Protein AF-A0A4S8JR25-F1 (afdb_monomer)

Organism: Musa balbisiana (NCBI:txid52838)

Nearest PDB structures (foldseek):
  7qiz-assembly1_T  TM=6.844E-01  e=2.290E-10  Solanum lycopersicum
  7qiw-assembly1_T  TM=6.631E-01  e=8.229E-10  Solanum lycopersicum
  7oyd-assembly1_R  TM=6.810E-01  e=1.968E-09  Oryctolagus cuniculus
  5umd-assembly1_T  TM=6.510E-01  e=8.421E-09  Plasmodium falciparum 3D7
  1ffk-assembly1_M  TM=6.523E-01  e=1.139E-05  Haloarcula marismortui

Sequence (119 aa):
MVSLKLQKRLAASVLRCGRHKVWLDPHEIIMYRSIPVICGAGKRRGTMEARLPAKVLWTRRARVLRRLLRRYRESNKIDKYLYHHMYMKAKGNVFKNKRVLMESIHRMKDDKTKRREFA

Solvent-accessible surface area (backbone atoms only — not comparable to full-atom values): 7322 Å² total; per-residue (Å²): 137,85,86,59,68,65,58,36,51,48,54,13,65,74,70,72,47,56,54,89,75,52,85,75,67,81,89,50,53,72,61,71,68,66,67,74,75,82,76,44,75,94,68,62,75,80,54,68,56,78,76,57,40,64,68,58,54,52,51,52,47,52,52,52,51,52,53,49,54,50,51,34,43,76,68,66,75,43,54,74,68,59,48,52,58,51,51,53,42,50,73,67,60,72,50,87,46,69,64,60,46,52,54,52,51,52,53,54,49,52,54,55,49,52,57,60,74,79,101

InterPro domains:
  IPR000196 Large ribosomal subunit protein eL19 domain [SM01416] (3-109)
  IPR015972 Large ribosomal subunit protein eL19, domain 1 [G3DSA:1.10.1650.10] (1-32)
  IPR023638 Large ribosomal subunit protein eL19, conserved site [PS00526] (7-26)
  IPR035970 Large ribosomal subunit protein eL19 superfamily [SSF48140] (3-106)
  IPR039547 Large ribosomal subunit protein eL19 [PTHR10722] (39-117)
  IPR057259 Ribosomal protein L19e, N-terminal domain [PF01280] (4-29)
  IPR057260 Ribosom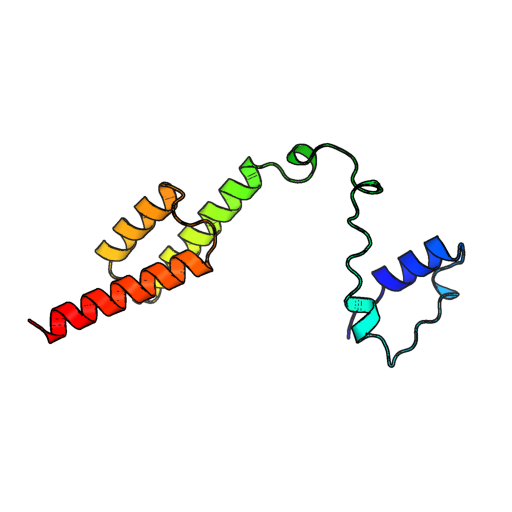al protein L19e, C-terminal domain [PF25476] (40-109)

Structure (mmCIF, N/CA/C/O backbone):
data_AF-A0A4S8JR25-F1
#
_entry.id   AF-A0A4S8JR25-F1
#
loop_
_atom_site.group_PDB
_atom_site.id
_atom_site.type_symbol
_atom_site.label_atom_id
_atom_site.label_alt_id
_atom_site.label_comp_id
_atom_site.label_asym_id
_atom_site.label_entity_id
_atom_site.label_seq_id
_atom_site.pdbx_PDB_ins_code
_atom_site.Cartn_x
_atom_site.Cartn_y
_atom_site.Cartn_z
_atom_site.occupancy
_atom_site.B_iso_or_equiv
_atom_site.auth_seq_id
_atom_site.auth_comp_id
_atom_site.auth_asym_id
_atom_site.auth_atom_id
_atom_site.pdbx_PDB_model_num
ATOM 1 N N . MET A 1 1 ? 8.339 -30.741 -5.878 1.00 50.53 1 MET A N 1
ATOM 2 C CA . MET A 1 1 ? 9.348 -30.981 -6.934 1.00 50.53 1 MET A CA 1
ATOM 3 C C . MET A 1 1 ? 9.841 -29.635 -7.466 1.00 50.53 1 MET A C 1
ATOM 5 O O . MET A 1 1 ? 9.033 -28.846 -7.943 1.00 50.53 1 MET A O 1
ATOM 9 N N . VAL A 1 2 ? 11.125 -29.311 -7.287 1.00 60.25 2 VAL A N 1
ATOM 10 C CA . VAL A 1 2 ? 11.706 -28.001 -7.650 1.00 60.25 2 VAL A CA 1
ATOM 11 C C . VAL A 1 2 ? 12.107 -28.001 -9.132 1.00 60.25 2 VAL A C 1
ATOM 13 O O . VAL A 1 2 ? 12.750 -28.934 -9.600 1.00 60.25 2 VAL A O 1
ATOM 16 N N . SER A 1 3 ? 11.728 -26.967 -9.891 1.00 67.44 3 SER A N 1
ATOM 17 C CA . SER A 1 3 ? 12.028 -26.863 -11.330 1.00 67.44 3 SER A CA 1
ATOM 18 C C . SER A 1 3 ? 13.407 -26.234 -11.581 1.00 67.44 3 SER A C 1
ATOM 20 O O . SER A 1 3 ? 13.585 -25.040 -11.353 1.00 67.44 3 SER A O 1
ATOM 22 N N . LEU A 1 4 ? 14.360 -27.019 -12.107 1.00 73.25 4 LEU A N 1
ATOM 23 C CA . LEU A 1 4 ? 15.723 -26.588 -12.490 1.00 73.25 4 LEU A CA 1
ATOM 24 C C . LEU A 1 4 ? 15.874 -26.258 -13.989 1.00 73.25 4 LEU A C 1
ATOM 26 O O . LEU A 1 4 ? 16.974 -26.232 -14.549 1.00 73.25 4 LEU A O 1
ATOM 30 N N . LYS A 1 5 ? 14.750 -26.023 -14.680 1.00 75.19 5 LYS A N 1
ATOM 31 C CA . LYS A 1 5 ? 14.713 -25.799 -16.138 1.00 75.19 5 LYS A CA 1
ATOM 32 C C . LYS A 1 5 ? 15.527 -24.571 -16.565 1.00 75.19 5 LYS A C 1
ATOM 34 O O . LYS A 1 5 ? 16.102 -24.564 -17.653 1.00 75.19 5 LYS A O 1
ATOM 39 N N . LEU A 1 6 ? 15.575 -23.538 -15.719 1.00 72.62 6 LEU A N 1
ATOM 40 C CA . LEU A 1 6 ? 16.309 -22.304 -15.992 1.00 72.62 6 LEU A CA 1
ATOM 41 C C . LEU A 1 6 ? 17.823 -22.530 -15.886 1.00 72.62 6 LEU A C 1
ATOM 43 O O . LEU A 1 6 ? 18.547 -22.175 -16.811 1.00 72.62 6 LEU A O 1
ATOM 47 N N . GLN A 1 7 ? 18.278 -23.187 -14.819 1.00 77.88 7 GLN A N 1
ATOM 48 C CA . GLN A 1 7 ? 19.684 -23.496 -14.560 1.00 77.88 7 GLN A CA 1
ATOM 49 C C . GLN A 1 7 ? 20.271 -24.385 -15.661 1.00 77.88 7 GLN A C 1
ATOM 51 O O . GLN A 1 7 ? 21.283 -24.022 -16.258 1.00 77.88 7 GLN A O 1
ATOM 56 N N . LYS A 1 8 ? 19.577 -25.476 -16.029 1.00 78.69 8 LYS A N 1
ATOM 57 C CA . LYS A 1 8 ? 20.012 -26.366 -17.124 1.00 78.69 8 LYS A CA 1
ATOM 58 C C . LYS A 1 8 ? 20.123 -25.647 -18.467 1.00 78.69 8 LYS A C 1
ATOM 60 O O . LYS A 1 8 ? 21.057 -25.891 -19.223 1.00 78.69 8 LYS A O 1
ATOM 65 N N . ARG A 1 9 ? 19.193 -24.735 -18.777 1.00 80.69 9 ARG A N 1
ATOM 66 C CA . ARG A 1 9 ? 19.242 -23.939 -20.015 1.00 80.69 9 ARG A CA 1
ATOM 67 C C . ARG A 1 9 ? 20.440 -22.986 -20.046 1.00 80.69 9 ARG A C 1
ATOM 69 O O . ARG A 1 9 ? 20.997 -22.758 -21.114 1.00 80.69 9 ARG A O 1
ATOM 76 N N . LEU A 1 10 ? 20.799 -22.400 -18.909 1.00 73.88 10 LEU A N 1
ATOM 77 C CA . LEU A 1 10 ? 21.876 -21.414 -18.820 1.00 73.88 10 LEU A CA 1
ATOM 78 C C . LEU A 1 10 ? 23.251 -22.070 -18.858 1.00 73.88 10 LEU A C 1
ATOM 80 O O . LEU A 1 10 ? 24.089 -21.637 -19.640 1.00 73.88 10 LEU A O 1
ATOM 84 N N . ALA A 1 11 ? 23.445 -23.145 -18.094 1.00 79.38 11 ALA A N 1
ATOM 85 C CA . ALA A 1 11 ? 24.667 -23.941 -18.141 1.00 79.38 11 ALA A CA 1
ATOM 86 C C . ALA A 1 11 ? 24.930 -24.473 -19.562 1.00 79.38 11 ALA A C 1
ATOM 88 O O . ALA A 1 11 ? 26.041 -24.348 -20.063 1.00 79.38 11 ALA A O 1
ATOM 89 N N . ALA A 1 12 ? 23.883 -24.921 -20.264 1.00 84.38 12 ALA A N 1
ATOM 90 C CA . ALA A 1 12 ? 23.962 -25.329 -21.669 1.00 84.38 12 ALA A CA 1
ATOM 91 C C . ALA A 1 12 ? 24.441 -24.197 -22.601 1.00 84.38 12 ALA A C 1
ATOM 93 O O . ALA A 1 12 ? 25.252 -24.422 -23.495 1.00 84.38 12 ALA A O 1
ATOM 94 N N . SER A 1 13 ? 23.974 -22.962 -22.377 1.00 80.38 13 SER A N 1
ATOM 95 C CA . SER A 1 13 ? 24.385 -21.796 -23.171 1.00 80.38 13 SER A CA 1
ATOM 96 C C . SER A 1 13 ? 25.824 -21.352 -22.895 1.00 80.38 13 SER A C 1
ATOM 98 O O . SER A 1 13 ? 26.460 -20.833 -23.808 1.00 80.38 13 SER A O 1
ATOM 100 N N . VAL A 1 14 ? 26.319 -21.508 -21.663 1.00 81.44 14 VAL A N 1
ATOM 101 C CA . VAL A 1 14 ? 27.701 -21.162 -21.281 1.00 81.44 14 VAL A CA 1
ATOM 102 C C . VAL A 1 14 ? 28.679 -22.212 -21.804 1.00 81.44 14 VAL A C 1
ATOM 104 O O . VAL A 1 14 ? 29.674 -21.864 -22.427 1.00 81.44 14 VAL A O 1
ATOM 107 N N . LEU A 1 15 ? 28.350 -23.493 -21.627 1.00 80.88 15 LEU A N 1
ATOM 108 C CA . LEU A 1 15 ? 29.168 -24.634 -22.050 1.00 80.88 15 L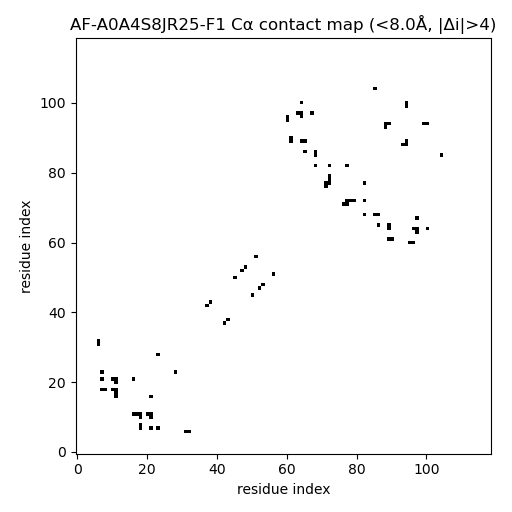EU A CA 1
ATOM 109 C C . LEU A 1 15 ? 29.018 -24.975 -23.544 1.00 80.88 15 LEU A C 1
ATOM 111 O O . LEU A 1 15 ? 29.625 -25.932 -24.014 1.00 80.88 15 LEU A O 1
ATOM 115 N N . ARG A 1 16 ? 28.192 -24.219 -24.287 1.00 79.50 16 ARG A N 1
ATOM 116 C CA . ARG A 1 16 ? 27.857 -24.447 -25.708 1.00 79.50 16 ARG A CA 1
ATOM 117 C C . ARG A 1 16 ? 27.451 -25.900 -26.009 1.00 79.50 16 ARG A C 1
ATOM 119 O O . ARG A 1 16 ? 27.808 -26.455 -27.043 1.00 79.50 16 ARG A O 1
ATOM 126 N N . CYS A 1 17 ? 26.682 -26.518 -25.116 1.00 86.88 17 CYS A N 1
ATOM 127 C CA . CYS A 1 17 ? 26.225 -27.901 -25.244 1.00 86.88 17 CYS A CA 1
ATOM 128 C C . CYS A 1 17 ? 24.691 -28.003 -25.178 1.00 86.88 17 CYS A C 1
ATOM 130 O O . CYS A 1 17 ? 23.990 -27.059 -24.815 1.00 86.88 17 CYS A O 1
ATOM 132 N N . GLY A 1 18 ? 24.134 -29.155 -25.559 1.00 82.88 18 GLY A N 1
ATOM 133 C CA . GLY A 1 18 ? 22.692 -29.402 -25.454 1.00 82.88 18 GLY A CA 1
ATOM 134 C C . GLY A 1 18 ? 22.234 -29.536 -23.996 1.00 82.88 18 GLY A C 1
ATOM 135 O O . GLY A 1 18 ? 22.961 -30.068 -23.163 1.00 82.88 18 GLY A O 1
ATOM 136 N N . ARG A 1 19 ? 20.995 -29.131 -23.672 1.00 79.69 19 ARG A N 1
ATOM 137 C CA . ARG A 1 19 ? 20.451 -29.182 -22.290 1.00 79.69 19 ARG A CA 1
ATOM 138 C C . ARG A 1 19 ? 20.465 -30.581 -21.661 1.00 79.69 19 ARG A C 1
ATOM 140 O O . ARG A 1 19 ? 20.521 -30.687 -20.441 1.00 79.69 19 ARG A O 1
ATOM 147 N N . HIS A 1 20 ? 20.408 -31.627 -22.485 1.00 82.62 20 HIS A N 1
ATOM 148 C CA . HIS A 1 20 ? 20.477 -33.026 -22.052 1.00 82.62 20 HIS A CA 1
ATOM 149 C C . HIS A 1 20 ? 21.897 -33.485 -21.690 1.00 82.62 20 HIS A C 1
ATOM 151 O O . HIS A 1 20 ? 22.043 -34.512 -21.043 1.00 82.62 20 HIS A O 1
ATOM 157 N N . LY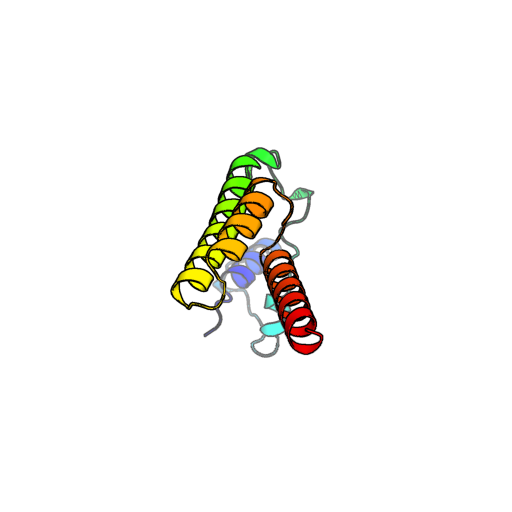S A 1 21 ? 22.930 -32.716 -22.059 1.00 80.06 21 LYS A N 1
ATOM 158 C CA . LYS A 1 21 ? 24.338 -32.987 -21.728 1.00 80.06 21 LYS A CA 1
ATOM 159 C C . LYS A 1 21 ? 24.798 -32.289 -20.441 1.00 80.06 21 LYS A C 1
ATOM 161 O O . LYS A 1 21 ? 25.930 -32.473 -20.019 1.00 80.06 21 LYS A O 1
ATOM 166 N N . VAL A 1 22 ? 23.936 -31.474 -19.828 1.00 78.88 22 VAL A N 1
ATOM 167 C CA . VAL A 1 22 ? 24.243 -30.746 -18.591 1.00 78.88 22 VAL A CA 1
ATOM 168 C C . VAL A 1 22 ? 23.803 -31.575 -17.387 1.00 78.88 22 VAL A C 1
ATOM 170 O O . VAL A 1 22 ? 22.603 -31.689 -17.102 1.00 78.88 22 VAL A O 1
ATOM 173 N N . TRP A 1 23 ? 24.784 -32.114 -16.667 1.00 81.06 23 TRP A N 1
ATOM 174 C CA . TRP A 1 23 ? 24.593 -32.741 -15.363 1.00 81.06 23 TRP A CA 1
ATOM 175 C C . TRP A 1 23 ? 24.677 -31.679 -14.252 1.00 81.06 23 TRP A C 1
ATOM 177 O O . TRP A 1 23 ? 25.492 -30.764 -14.327 1.00 81.06 23 TRP A O 1
ATOM 187 N N . LEU A 1 24 ? 23.780 -31.754 -13.269 1.00 76.50 24 LEU A N 1
ATOM 188 C CA . LEU A 1 24 ? 23.739 -30.880 -12.090 1.00 76.50 24 LEU A CA 1
ATOM 189 C C . LEU A 1 24 ? 23.603 -31.792 -10.877 1.00 76.50 24 LEU A C 1
ATOM 191 O O . LEU A 1 24 ? 22.681 -32.613 -10.865 1.00 76.50 24 LEU A O 1
ATOM 195 N N . ASP A 1 25 ? 24.480 -31.624 -9.892 1.00 78.50 25 ASP A N 1
ATOM 196 C CA . ASP A 1 25 ? 24.473 -32.429 -8.674 1.00 78.50 25 ASP A CA 1
ATOM 197 C C . ASP A 1 25 ? 23.159 -32.222 -7.884 1.00 78.50 25 ASP A C 1
ATOM 199 O O . ASP A 1 25 ? 22.804 -31.079 -7.556 1.00 78.50 25 ASP A O 1
ATOM 203 N N . PRO A 1 26 ? 22.407 -33.299 -7.577 1.00 72.31 26 PRO A N 1
ATOM 204 C CA . PRO A 1 26 ? 21.211 -33.238 -6.744 1.00 72.31 26 PRO A CA 1
ATOM 205 C C . PRO A 1 26 ? 21.428 -32.730 -5.305 1.00 72.31 26 PRO A C 1
ATOM 207 O O . PRO A 1 26 ? 20.475 -32.222 -4.708 1.00 72.31 26 PRO A O 1
ATOM 210 N N . HIS A 1 27 ? 22.637 -32.819 -4.743 1.00 76.56 27 HIS A N 1
ATOM 211 C CA . HIS A 1 27 ? 22.930 -32.362 -3.377 1.00 76.56 27 HIS A CA 1
ATOM 212 C C . HIS A 1 27 ? 23.112 -30.837 -3.269 1.00 76.56 27 HIS A C 1
ATOM 214 O O . HIS A 1 27 ? 22.861 -30.255 -2.214 1.00 76.56 27 HIS A O 1
ATOM 220 N N . GLU A 1 28 ? 23.431 -30.153 -4.371 1.00 64.12 28 GLU A N 1
ATOM 221 C CA . GLU A 1 28 ? 23.701 -28.705 -4.406 1.00 64.12 28 GLU A CA 1
ATOM 222 C C . GLU A 1 28 ? 22.538 -27.860 -4.974 1.00 64.12 28 GLU A C 1
ATOM 224 O O . GLU A 1 28 ? 22.664 -26.657 -5.228 1.00 64.12 28 GLU A O 1
ATOM 229 N N . ILE A 1 29 ? 21.351 -28.455 -5.147 1.00 61.34 29 ILE A N 1
ATOM 230 C CA . ILE A 1 29 ? 20.157 -27.821 -5.750 1.00 61.34 29 ILE A CA 1
ATOM 231 C C . ILE A 1 29 ? 19.799 -26.468 -5.104 1.00 61.34 29 ILE A C 1
ATOM 233 O O . ILE A 1 29 ? 19.332 -25.548 -5.786 1.00 61.34 29 ILE A O 1
ATOM 237 N N . ILE A 1 30 ? 20.012 -26.330 -3.793 1.00 59.12 30 ILE A N 1
ATOM 238 C CA . ILE A 1 30 ? 19.710 -25.111 -3.027 1.00 59.12 30 ILE A CA 1
ATOM 239 C C . ILE A 1 30 ? 20.672 -23.967 -3.397 1.00 59.12 30 ILE A C 1
ATOM 241 O O . ILE A 1 30 ? 20.241 -22.813 -3.465 1.00 59.12 30 ILE A O 1
ATOM 245 N N . MET A 1 31 ? 21.934 -24.267 -3.720 1.00 51.25 31 MET A N 1
ATOM 246 C CA . MET A 1 31 ? 22.944 -23.273 -4.098 1.00 51.25 31 MET A CA 1
ATOM 247 C C . MET A 1 31 ? 22.682 -22.714 -5.503 1.00 51.25 31 MET A C 1
ATOM 249 O O . MET A 1 31 ? 22.616 -21.497 -5.692 1.00 51.25 31 MET A O 1
ATOM 253 N N . TYR A 1 32 ? 22.403 -23.583 -6.482 1.00 54.97 32 TYR A N 1
ATOM 254 C CA . TYR A 1 32 ? 22.081 -23.181 -7.861 1.00 54.97 32 TYR A CA 1
ATOM 255 C C . TYR A 1 32 ? 20.788 -22.357 -7.982 1.00 54.97 32 TYR A C 1
ATOM 257 O O . TYR A 1 32 ? 20.563 -21.659 -8.976 1.00 54.97 32 TYR A O 1
ATOM 265 N N . ARG A 1 33 ? 19.901 -22.436 -6.985 1.00 54.53 33 ARG A N 1
ATOM 266 C CA . ARG A 1 33 ? 18.675 -21.632 -6.900 1.00 54.53 33 ARG A CA 1
ATOM 267 C C . ARG A 1 33 ? 18.949 -20.171 -6.532 1.00 54.53 33 ARG A C 1
ATOM 269 O O . ARG A 1 33 ? 18.155 -19.309 -6.902 1.00 54.53 33 ARG A O 1
ATOM 276 N N . SER A 1 34 ? 20.057 -19.900 -5.847 1.00 52.09 34 SER A N 1
ATOM 277 C CA . SER A 1 34 ? 20.382 -18.590 -5.276 1.00 52.09 34 SER A CA 1
ATOM 278 C C . SER A 1 34 ? 21.163 -17.671 -6.219 1.00 52.09 34 SER A C 1
ATOM 280 O O . SER A 1 34 ? 21.423 -16.534 -5.850 1.00 52.09 34 SER A O 1
ATOM 282 N N . ILE A 1 35 ? 21.511 -18.113 -7.436 1.00 49.12 35 ILE A N 1
ATOM 283 C CA . ILE A 1 35 ? 22.275 -17.320 -8.416 1.00 49.12 35 ILE A CA 1
ATOM 284 C C . ILE A 1 35 ? 21.398 -16.177 -8.986 1.00 49.12 35 ILE A C 1
ATOM 286 O O . ILE A 1 35 ? 20.526 -16.445 -9.817 1.00 49.12 35 ILE A O 1
ATOM 290 N N . PRO A 1 36 ? 21.637 -14.886 -8.657 1.00 49.25 36 PRO A N 1
ATOM 291 C CA . PRO A 1 36 ? 20.897 -13.745 -9.210 1.00 49.25 36 PRO A CA 1
ATOM 292 C C . PRO A 1 36 ? 21.598 -13.136 -10.445 1.00 49.25 36 PRO A C 1
ATOM 294 O O . PRO A 1 36 ? 21.290 -12.024 -10.873 1.00 49.25 36 PRO A O 1
ATOM 297 N N . VAL A 1 37 ? 22.568 -13.841 -11.033 1.00 49.72 37 VAL A N 1
ATOM 298 C CA . VAL A 1 37 ? 23.632 -13.254 -11.875 1.00 49.72 37 VAL A CA 1
ATOM 299 C C . VAL A 1 37 ? 23.179 -12.826 -13.286 1.00 49.72 37 VAL A C 1
ATOM 301 O O . VAL A 1 37 ? 23.894 -12.127 -13.996 1.00 49.72 37 VAL A O 1
ATOM 304 N N . ILE A 1 38 ? 21.956 -13.144 -13.714 1.00 54.09 38 ILE A N 1
ATOM 305 C CA . ILE A 1 38 ? 21.520 -12.909 -15.109 1.00 54.09 38 ILE A CA 1
ATOM 306 C C . ILE A 1 38 ? 20.937 -11.495 -15.325 1.00 54.09 38 ILE A C 1
ATOM 308 O O . ILE A 1 38 ? 20.681 -11.086 -16.455 1.00 54.09 38 ILE A O 1
ATOM 312 N N . CYS A 1 39 ? 20.756 -10.703 -14.263 1.00 57.44 39 CYS A N 1
ATOM 313 C CA . CYS A 1 39 ? 20.195 -9.346 -14.331 1.00 57.44 39 CYS A CA 1
ATOM 314 C C . CYS A 1 39 ? 21.246 -8.227 -14.171 1.00 57.44 39 CYS A C 1
ATOM 316 O O . CYS A 1 39 ? 20.912 -7.135 -13.695 1.00 57.44 39 CYS A O 1
ATOM 318 N N . GLY A 1 40 ? 22.496 -8.463 -14.581 1.00 69.81 40 GLY A N 1
ATOM 319 C CA . GLY A 1 40 ? 23.550 -7.438 -14.639 1.00 69.81 40 GLY A CA 1
ATOM 320 C C . GLY A 1 40 ? 23.298 -6.374 -15.717 1.00 69.81 40 GLY A C 1
ATOM 321 O O . GLY A 1 40 ? 22.581 -6.632 -16.685 1.00 69.81 40 GLY A O 1
ATOM 322 N N . ALA A 1 41 ? 23.871 -5.174 -15.560 1.00 74.88 41 ALA A N 1
ATOM 323 C CA . ALA A 1 41 ? 23.635 -4.026 -16.447 1.00 74.88 41 ALA A CA 1
ATOM 324 C C . ALA A 1 41 ? 23.859 -4.351 -17.937 1.00 74.88 41 ALA A C 1
ATOM 326 O O . ALA A 1 41 ? 22.992 -4.053 -18.752 1.00 74.88 41 ALA A O 1
ATOM 327 N N . GLY A 1 42 ? 24.928 -5.085 -18.272 1.00 79.75 42 GLY A N 1
ATOM 328 C CA . GLY A 1 42 ? 25.270 -5.454 -19.655 1.00 79.75 42 GLY A CA 1
ATOM 329 C C . GLY A 1 42 ? 24.302 -6.420 -20.358 1.00 79.75 42 GLY A C 1
ATOM 330 O O . GLY A 1 42 ? 24.416 -6.639 -21.560 1.00 79.75 42 GLY A O 1
ATOM 331 N N . LYS A 1 43 ? 23.333 -7.012 -19.644 1.00 75.75 43 LYS A N 1
ATOM 332 C CA . LYS A 1 43 ? 22.267 -7.847 -20.238 1.00 75.75 43 LYS A CA 1
ATOM 333 C C . LYS A 1 43 ? 20.924 -7.117 -20.328 1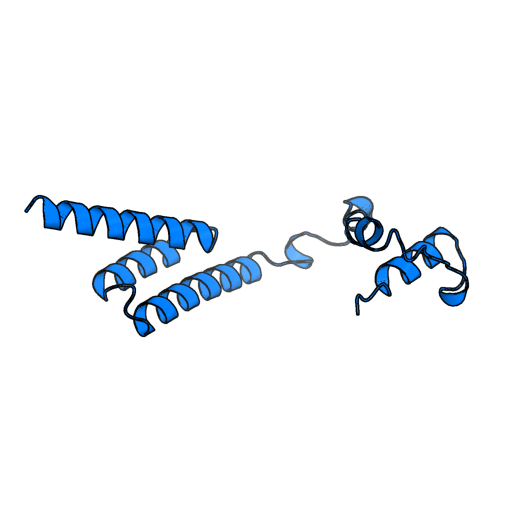.00 75.75 43 LYS A C 1
ATOM 335 O O . LYS A 1 43 ? 19.972 -7.647 -20.903 1.00 75.75 43 LYS A O 1
ATOM 340 N N . ARG A 1 44 ? 20.819 -5.912 -19.760 1.00 79.69 44 ARG A N 1
ATOM 341 C CA . ARG A 1 44 ? 19.603 -5.093 -19.788 1.00 79.69 44 ARG A CA 1
ATOM 342 C C . ARG A 1 44 ? 19.543 -4.370 -21.132 1.00 79.69 44 ARG A C 1
ATOM 344 O O . ARG A 1 44 ? 20.417 -3.572 -21.436 1.00 79.69 44 ARG A O 1
ATOM 351 N N . ARG A 1 45 ? 18.511 -4.652 -21.929 1.00 78.94 45 ARG A N 1
ATOM 352 C CA . ARG A 1 45 ? 18.208 -3.911 -23.162 1.00 78.94 45 ARG A CA 1
ATOM 353 C C . ARG A 1 45 ? 17.013 -2.990 -22.930 1.00 78.94 45 ARG A C 1
ATOM 355 O O . ARG A 1 45 ? 16.087 -3.373 -22.212 1.00 78.94 45 ARG A O 1
ATOM 362 N N . GLY A 1 46 ? 17.038 -1.813 -23.550 1.00 85.12 46 GLY A N 1
ATOM 363 C CA . GLY A 1 46 ? 16.001 -0.789 -23.403 1.00 85.12 46 GLY A CA 1
ATOM 364 C C . GLY A 1 46 ? 16.075 -0.012 -22.083 1.00 85.12 46 GLY A C 1
ATOM 365 O O . GLY A 1 46 ? 16.802 -0.374 -21.154 1.00 85.12 46 GLY A O 1
ATOM 366 N N . THR A 1 47 ? 15.308 1.075 -22.005 1.00 87.00 47 THR A N 1
ATOM 367 C CA . THR A 1 47 ? 15.256 1.955 -20.829 1.00 87.00 47 THR A CA 1
ATOM 368 C C . THR A 1 47 ? 14.507 1.302 -19.662 1.00 87.00 47 THR A C 1
ATOM 370 O O . THR A 1 47 ? 13.727 0.364 -19.839 1.00 87.00 47 THR A O 1
ATOM 373 N N . MET A 1 48 ? 14.722 1.799 -18.439 1.00 85.44 48 MET A N 1
ATOM 374 C CA . MET A 1 48 ? 13.979 1.335 -17.257 1.00 85.44 48 MET A CA 1
ATOM 375 C C . MET A 1 48 ? 12.462 1.474 -17.455 1.00 85.44 48 MET A C 1
ATOM 377 O O . MET A 1 48 ? 11.727 0.538 -17.145 1.00 85.44 48 MET A O 1
ATOM 381 N N . GLU A 1 49 ? 12.024 2.600 -18.023 1.00 87.38 49 GLU A N 1
ATOM 382 C CA . GLU A 1 49 ? 10.609 2.898 -18.266 1.00 87.38 49 GLU A CA 1
ATOM 383 C C . GLU A 1 49 ? 9.988 1.937 -19.288 1.00 87.38 49 GLU A C 1
ATOM 385 O O . GLU A 1 49 ? 8.871 1.474 -19.084 1.00 87.38 49 GLU A O 1
ATOM 390 N N . ALA A 1 50 ? 10.731 1.543 -20.329 1.00 85.44 50 ALA A N 1
ATOM 391 C CA . ALA A 1 50 ? 10.261 0.549 -21.296 1.00 85.44 50 ALA A CA 1
ATOM 392 C C . ALA A 1 50 ? 10.118 -0.853 -20.677 1.00 85.44 50 ALA A C 1
ATOM 394 O O . ALA A 1 50 ? 9.209 -1.606 -21.021 1.00 85.44 50 ALA A O 1
ATOM 395 N N . ARG A 1 51 ? 11.008 -1.221 -19.747 1.00 86.94 51 ARG A N 1
ATOM 396 C CA . ARG A 1 51 ? 10.991 -2.543 -19.098 1.00 86.94 51 ARG A CA 1
ATOM 397 C C . ARG A 1 51 ? 9.925 -2.641 -18.013 1.00 86.94 51 ARG A C 1
ATOM 399 O O . ARG A 1 51 ? 9.305 -3.692 -17.853 1.00 86.94 51 ARG A O 1
ATOM 406 N N . LEU A 1 52 ? 9.749 -1.578 -17.231 1.00 83.88 52 LEU A N 1
ATOM 407 C CA . LEU A 1 52 ? 8.773 -1.520 -16.152 1.00 83.88 52 LEU A CA 1
ATOM 408 C C . LEU A 1 52 ? 8.321 -0.069 -15.928 1.00 83.88 52 LEU A C 1
ATOM 410 O O . LEU A 1 52 ? 8.923 0.631 -15.111 1.00 83.88 52 LEU A O 1
ATOM 414 N N . PRO A 1 53 ? 7.239 0.364 -16.599 1.00 93.06 53 PRO A N 1
ATOM 415 C CA . PRO A 1 53 ? 6.798 1.749 -16.534 1.00 93.06 53 PRO A CA 1
ATOM 416 C C . PRO A 1 53 ? 6.476 2.190 -15.104 1.00 93.06 53 PRO A C 1
ATOM 418 O O . PRO A 1 53 ? 5.757 1.493 -14.366 1.00 93.06 53 PRO A O 1
ATOM 421 N N . ALA A 1 54 ? 6.933 3.380 -14.718 1.00 91.31 54 ALA A N 1
ATOM 422 C CA . ALA A 1 54 ? 6.712 3.943 -13.388 1.00 91.31 54 ALA A CA 1
ATOM 423 C C . ALA A 1 54 ? 5.213 4.052 -13.054 1.00 91.31 54 ALA A C 1
ATOM 425 O O . ALA A 1 54 ? 4.790 3.768 -11.926 1.00 91.31 54 ALA A O 1
ATOM 426 N N . LYS A 1 55 ? 4.375 4.355 -14.056 1.00 93.06 55 LYS A N 1
ATOM 427 C CA . LYS A 1 55 ? 2.907 4.411 -13.927 1.00 93.06 55 LYS A CA 1
ATOM 428 C C . LYS A 1 55 ? 2.299 3.072 -13.500 1.00 93.06 55 LYS A C 1
ATOM 430 O O . LYS A 1 55 ? 1.385 3.030 -12.667 1.00 93.06 55 LYS A O 1
ATOM 435 N N . VAL A 1 56 ? 2.815 1.961 -14.029 1.00 92.56 56 VAL A N 1
ATOM 436 C CA . VAL A 1 56 ? 2.349 0.610 -13.682 1.00 92.56 56 VAL A CA 1
ATOM 437 C C . VAL A 1 56 ? 2.740 0.274 -12.245 1.00 92.56 56 VAL A C 1
ATOM 439 O O . VAL A 1 56 ? 1.906 -0.224 -11.485 1.00 92.56 56 VAL A O 1
ATOM 442 N N . LEU A 1 57 ? 3.971 0.595 -11.838 1.00 89.88 57 LEU A N 1
ATOM 443 C CA . LEU A 1 57 ? 4.430 0.427 -10.456 1.00 89.88 57 LEU A CA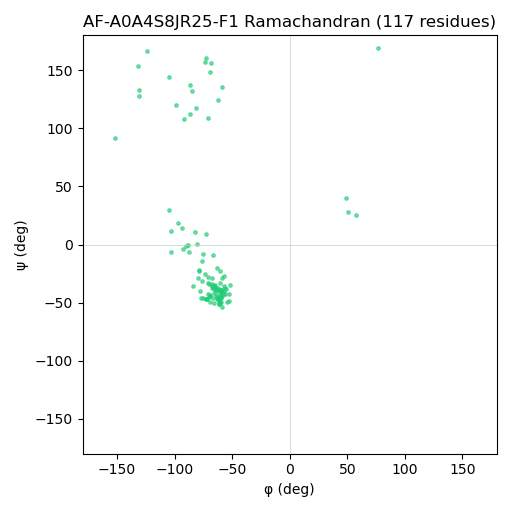 1
ATOM 444 C C . LEU A 1 57 ? 3.582 1.229 -9.465 1.00 89.88 57 LEU A C 1
ATOM 446 O O . LEU A 1 57 ? 3.141 0.685 -8.450 1.00 89.88 57 LEU A O 1
ATOM 450 N N . TRP A 1 58 ? 3.302 2.492 -9.779 1.00 90.44 58 TRP A N 1
ATOM 451 C CA . TRP A 1 58 ? 2.465 3.363 -8.957 1.00 90.44 58 TRP A CA 1
ATOM 452 C C . TRP A 1 58 ? 1.038 2.817 -8.816 1.00 90.44 58 TRP A C 1
ATOM 454 O O . TRP A 1 58 ? 0.525 2.679 -7.702 1.00 90.44 58 TRP A O 1
ATOM 464 N N . THR A 1 59 ? 0.436 2.378 -9.925 1.00 93.19 59 THR A N 1
ATOM 465 C CA . THR A 1 59 ? -0.902 1.767 -9.935 1.00 93.19 59 THR A CA 1
ATOM 466 C C . THR A 1 59 ? -0.941 0.486 -9.101 1.00 93.19 59 THR A C 1
ATOM 468 O O . THR A 1 59 ? -1.839 0.295 -8.275 1.00 93.19 59 THR A O 1
ATOM 471 N N . ARG A 1 60 ? 0.048 -0.401 -9.275 1.00 93.81 60 ARG A N 1
ATOM 472 C CA . ARG A 1 60 ? 0.167 -1.646 -8.502 1.00 93.81 60 ARG A CA 1
ATOM 473 C C . ARG A 1 60 ? 0.293 -1.349 -7.008 1.00 93.81 60 ARG A C 1
ATOM 475 O O . ARG A 1 60 ? -0.432 -1.957 -6.219 1.00 93.81 60 ARG A O 1
ATOM 482 N N . ARG A 1 61 ? 1.138 -0.384 -6.626 1.00 92.62 61 ARG A N 1
ATOM 483 C CA . ARG A 1 61 ? 1.332 0.043 -5.231 1.00 92.62 61 ARG A CA 1
ATOM 484 C C . ARG A 1 61 ? 0.023 0.530 -4.613 1.00 92.62 61 ARG A C 1
ATOM 486 O O . ARG A 1 61 ? -0.411 -0.026 -3.605 1.00 92.62 61 ARG A O 1
ATOM 493 N N . ALA A 1 62 ? -0.654 1.484 -5.253 1.00 93.19 62 ALA A N 1
ATOM 494 C CA . ALA A 1 62 ? -1.923 2.021 -4.764 1.00 93.19 62 ALA A CA 1
ATOM 495 C C . ALA A 1 62 ? -2.989 0.921 -4.601 1.00 93.19 62 ALA A C 1
ATOM 497 O O . ALA A 1 62 ? -3.658 0.843 -3.568 1.00 93.19 62 ALA A O 1
ATOM 498 N N . ARG A 1 63 ? -3.105 0.007 -5.576 1.00 94.88 63 ARG A N 1
ATOM 499 C CA . ARG A 1 63 ? -4.046 -1.125 -5.517 1.00 94.88 63 ARG A CA 1
ATOM 500 C C . ARG A 1 63 ? -3.736 -2.094 -4.378 1.00 94.88 63 ARG A C 1
ATOM 502 O O . ARG A 1 63 ? -4.664 -2.646 -3.794 1.00 94.88 63 ARG A O 1
ATOM 509 N N . VAL A 1 64 ? -2.466 -2.363 -4.078 1.00 95.62 64 VAL A N 1
ATOM 510 C CA . VAL A 1 64 ? -2.083 -3.252 -2.965 1.00 95.62 64 VAL A CA 1
ATOM 511 C C . VAL A 1 64 ? -2.460 -2.632 -1.620 1.00 95.62 64 VAL A C 1
ATOM 513 O O . VAL A 1 64 ? -3.075 -3.312 -0.800 1.00 95.62 64 VAL A O 1
ATOM 516 N N . LEU A 1 65 ? -2.156 -1.347 -1.415 1.00 96.31 65 LEU A N 1
ATOM 517 C CA . LEU A 1 65 ? -2.478 -0.643 -0.170 1.00 96.31 65 LEU A CA 1
ATOM 518 C C . LEU A 1 65 ? -3.995 -0.558 0.051 1.00 96.31 65 LEU A C 1
ATOM 520 O O . LEU A 1 65 ? -4.486 -0.927 1.116 1.00 96.31 65 LEU A O 1
ATOM 524 N N . ARG A 1 66 ? -4.762 -0.177 -0.979 1.00 95.44 66 ARG A N 1
ATOM 525 C CA . ARG A 1 66 ? -6.230 -0.077 -0.883 1.00 95.44 66 ARG A CA 1
ATOM 526 C C . ARG A 1 66 ? -6.902 -1.430 -0.643 1.00 95.44 66 ARG A C 1
ATOM 528 O O . ARG A 1 66 ? -7.820 -1.511 0.167 1.00 95.44 66 ARG A O 1
ATOM 535 N N . ARG A 1 67 ? -6.422 -2.507 -1.280 1.00 96.75 67 ARG A N 1
ATOM 536 C CA . ARG A 1 67 ? -6.919 -3.874 -1.025 1.00 96.75 67 ARG A CA 1
ATOM 537 C C . ARG A 1 67 ? -6.628 -4.347 0.397 1.00 96.75 67 ARG A C 1
ATOM 539 O O . ARG A 1 67 ? -7.426 -5.092 0.955 1.00 96.75 67 ARG A O 1
ATOM 546 N N . LEU A 1 68 ? -5.494 -3.954 0.981 1.00 95.81 68 LEU A N 1
ATOM 547 C CA . LEU A 1 68 ? -5.201 -4.262 2.382 1.00 95.81 68 LEU A CA 1
ATOM 548 C C . LEU A 1 68 ? -6.179 -3.542 3.316 1.00 95.81 68 LEU A C 1
ATOM 550 O O . LEU A 1 68 ? -6.792 -4.193 4.155 1.00 95.81 68 LEU A O 1
ATOM 554 N N . LEU A 1 69 ? -6.350 -2.231 3.130 1.00 95.88 69 LEU A N 1
ATOM 555 C CA . LEU A 1 69 ? -7.264 -1.427 3.944 1.00 95.88 69 LEU A CA 1
ATOM 556 C C . LEU A 1 69 ? -8.705 -1.942 3.855 1.00 95.88 69 LEU A C 1
ATOM 558 O O . LEU A 1 69 ? -9.380 -2.024 4.875 1.00 95.88 69 LEU A O 1
ATOM 562 N N . ARG A 1 70 ? -9.162 -2.336 2.656 1.00 96.19 70 ARG A N 1
ATOM 563 C CA . ARG A 1 70 ? -10.494 -2.929 2.462 1.00 96.19 70 ARG A CA 1
ATOM 564 C C . ARG A 1 70 ? -10.660 -4.218 3.268 1.00 96.19 70 ARG A C 1
ATOM 566 O O . ARG A 1 70 ? -11.597 -4.308 4.049 1.00 96.19 70 ARG A O 1
ATOM 573 N N . ARG A 1 71 ? -9.707 -5.151 3.153 1.00 96.81 71 ARG A N 1
ATOM 574 C CA . ARG A 1 71 ? -9.735 -6.413 3.911 1.00 96.81 71 ARG A CA 1
ATOM 575 C C . ARG A 1 71 ? -9.730 -6.196 5.421 1.00 96.81 71 ARG A C 1
ATOM 577 O O . ARG A 1 71 ? -10.427 -6.899 6.133 1.00 96.81 71 ARG A O 1
ATOM 584 N N . TYR A 1 72 ? -8.961 -5.226 5.915 1.00 95.94 72 TYR A N 1
ATOM 585 C CA . TYR A 1 72 ? -8.907 -4.933 7.351 1.00 95.94 72 TYR A CA 1
ATOM 586 C C . TYR A 1 72 ? -10.193 -4.275 7.868 1.00 95.94 72 TYR A C 1
ATOM 588 O O . TYR A 1 72 ? -10.516 -4.438 9.042 1.00 95.94 72 TYR A O 1
ATOM 596 N N . ARG A 1 73 ? -10.917 -3.548 7.007 1.00 95.00 73 ARG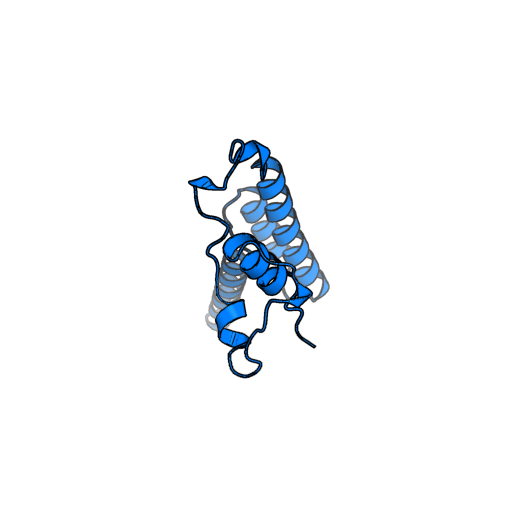 A N 1
ATOM 597 C CA . ARG A 1 73 ? -12.249 -3.016 7.313 1.00 95.00 73 ARG A CA 1
ATOM 598 C C . ARG A 1 73 ? -13.291 -4.134 7.354 1.00 95.00 73 ARG A C 1
ATOM 600 O O . ARG A 1 73 ? -14.050 -4.197 8.303 1.00 95.00 73 ARG A O 1
ATOM 607 N N . GLU A 1 74 ? -13.293 -5.022 6.360 1.00 95.12 74 GLU A N 1
ATOM 608 C CA . GLU A 1 74 ? -14.203 -6.181 6.298 1.00 95.12 74 GLU A CA 1
ATOM 609 C C . GLU A 1 74 ? -13.983 -7.145 7.471 1.00 95.12 74 GLU A C 1
ATOM 611 O O . GLU A 1 74 ? -14.939 -7.653 8.038 1.00 95.12 74 GLU A O 1
ATOM 616 N N . SER A 1 75 ? -12.731 -7.341 7.898 1.00 94.94 75 SER A N 1
ATOM 617 C CA . SER A 1 75 ? -12.405 -8.142 9.081 1.00 94.94 75 SER A CA 1
ATOM 618 C C . SER A 1 75 ? -12.543 -7.379 10.408 1.00 94.94 75 SER A C 1
ATOM 620 O O . SER A 1 75 ? -11.988 -7.835 11.406 1.00 94.94 75 SER A O 1
ATOM 622 N N . ASN A 1 76 ? -13.133 -6.177 10.415 1.00 92.56 76 ASN A N 1
ATOM 623 C CA . ASN A 1 76 ? -13.309 -5.308 11.589 1.00 92.56 76 ASN A CA 1
ATOM 624 C C . ASN A 1 76 ? -12.031 -5.045 12.424 1.00 92.56 76 ASN A C 1
ATOM 626 O O . ASN A 1 76 ? -12.091 -4.763 13.617 1.00 92.56 76 ASN A O 1
ATOM 630 N N . LYS A 1 77 ? -10.839 -5.089 11.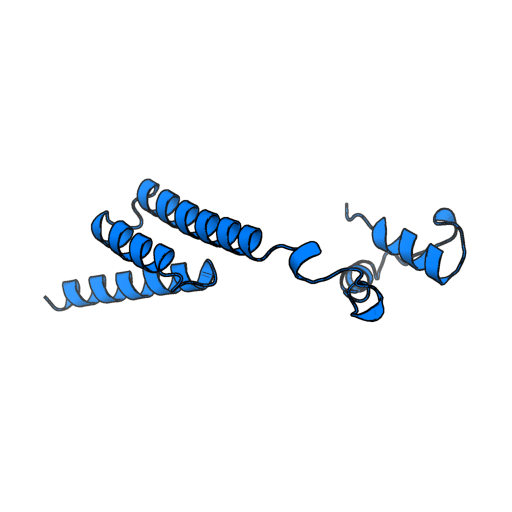808 1.00 92.06 77 LYS A N 1
ATOM 631 C CA . LYS A 1 77 ? -9.555 -4.786 12.482 1.00 92.06 77 LYS A CA 1
ATOM 632 C C . LYS A 1 77 ? -9.302 -3.286 12.630 1.00 92.06 77 LYS A C 1
ATOM 634 O O . LYS A 1 77 ? -8.467 -2.889 13.451 1.00 92.06 77 LYS A O 1
ATOM 639 N N . ILE A 1 78 ? -9.953 -2.492 11.778 1.00 93.31 78 ILE A N 1
ATOM 640 C CA . ILE A 1 78 ? -9.832 -1.040 11.651 1.00 93.31 78 ILE A CA 1
ATOM 641 C C . ILE A 1 78 ? -11.243 -0.442 11.647 1.00 93.31 78 ILE A C 1
ATOM 643 O O . ILE A 1 78 ? -12.104 -0.891 10.896 1.00 93.31 78 ILE A O 1
ATOM 647 N N . ASP A 1 79 ? -11.435 0.609 12.438 1.00 92.62 79 ASP A N 1
ATOM 648 C CA . ASP A 1 79 ? -12.661 1.408 12.495 1.00 92.62 79 ASP A CA 1
ATOM 649 C C . ASP A 1 79 ? -12.827 2.329 11.261 1.00 92.62 79 ASP A C 1
ATOM 651 O O . ASP A 1 79 ? -11.847 2.701 10.608 1.00 92.62 79 ASP A O 1
ATOM 655 N N . LYS A 1 80 ? -14.057 2.747 10.937 1.00 93.56 80 LYS A N 1
ATOM 656 C CA . LYS A 1 80 ? -14.378 3.554 9.742 1.00 93.56 80 LYS A CA 1
ATOM 657 C C . LYS A 1 80 ? -13.563 4.852 9.664 1.00 93.56 80 LYS A C 1
ATO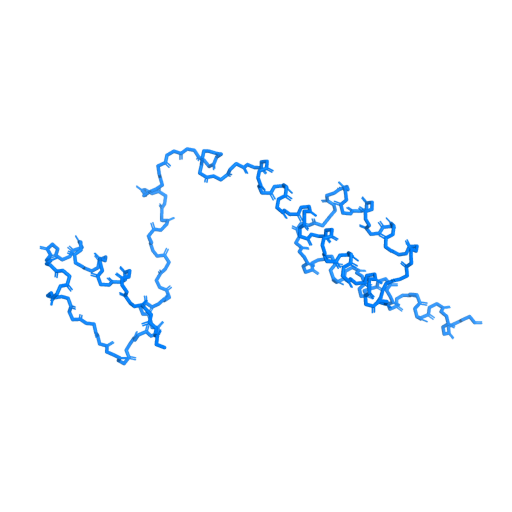M 659 O O . LYS A 1 80 ? -13.098 5.219 8.582 1.00 93.56 80 LYS A O 1
ATOM 664 N N . TYR A 1 81 ? -13.329 5.505 10.804 1.00 93.25 81 TYR A N 1
ATOM 665 C CA . TYR A 1 81 ? -12.561 6.750 10.885 1.00 93.25 81 TYR A CA 1
ATOM 666 C C . TYR A 1 81 ? -11.075 6.512 10.603 1.00 93.25 81 TYR A C 1
ATOM 668 O O . TYR A 1 81 ? -10.460 7.214 9.795 1.00 93.25 81 TYR A O 1
ATOM 676 N N . LEU A 1 82 ? -10.509 5.458 11.200 1.00 93.81 82 LEU A N 1
ATOM 677 C CA . LEU A 1 82 ? -9.116 5.079 10.976 1.00 93.81 82 LEU A CA 1
ATOM 678 C C . LEU A 1 82 ? -8.891 4.621 9.526 1.00 93.81 82 LEU A C 1
ATOM 680 O O . LEU A 1 82 ? -7.866 4.959 8.933 1.00 93.81 82 LEU A O 1
ATOM 684 N N . TYR A 1 83 ? -9.864 3.932 8.918 1.00 95.94 83 TYR A N 1
ATOM 685 C CA . TYR A 1 83 ? -9.834 3.575 7.498 1.00 95.94 83 TYR A CA 1
ATOM 686 C C . TYR A 1 83 ? -9.752 4.817 6.606 1.00 95.94 83 TYR A C 1
ATOM 688 O O . TYR A 1 83 ? -8.887 4.875 5.731 1.00 95.94 83 TYR A O 1
ATOM 696 N N . HIS A 1 84 ? -10.611 5.815 6.830 1.00 95.69 84 HIS A N 1
ATOM 697 C CA . HIS A 1 84 ? -10.636 7.027 6.010 1.00 95.69 84 HIS A CA 1
ATOM 698 C C . HIS A 1 84 ? -9.318 7.811 6.108 1.00 95.69 84 HIS A C 1
ATOM 700 O O . HIS A 1 84 ? -8.713 8.146 5.087 1.00 95.69 84 HIS A O 1
ATOM 706 N N . HIS A 1 85 ? -8.814 8.013 7.327 1.00 95.25 85 HIS A N 1
ATOM 707 C CA . HIS A 1 85 ? -7.537 8.685 7.561 1.00 95.25 85 HIS A CA 1
ATOM 708 C C . HIS A 1 85 ? -6.360 7.949 6.886 1.00 95.25 85 HIS A C 1
ATOM 710 O O . HIS A 1 85 ? -5.539 8.565 6.200 1.00 95.25 85 HIS A O 1
ATOM 716 N N . MET A 1 86 ? -6.311 6.617 6.992 1.00 95.12 86 MET A N 1
ATOM 717 C CA . MET A 1 86 ? -5.284 5.805 6.325 1.00 95.12 86 MET A CA 1
ATOM 718 C C . MET A 1 86 ? -5.420 5.803 4.803 1.00 95.12 86 MET A C 1
ATOM 720 O O . MET A 1 86 ? -4.414 5.780 4.090 1.00 95.12 86 MET A O 1
ATOM 724 N N . TYR A 1 87 ? -6.646 5.856 4.286 1.00 95.88 87 TYR A N 1
ATOM 725 C CA . TYR A 1 87 ? -6.906 5.937 2.855 1.00 95.88 87 TYR A CA 1
ATOM 726 C C . TYR A 1 87 ? -6.372 7.245 2.262 1.00 95.88 87 TYR A C 1
ATOM 728 O O . TYR A 1 87 ? -5.712 7.212 1.220 1.00 95.88 87 TYR A O 1
ATOM 736 N N . MET A 1 88 ? -6.585 8.378 2.940 1.00 95.75 88 MET A N 1
ATOM 737 C CA . MET A 1 88 ? -6.063 9.675 2.493 1.00 95.75 88 MET A CA 1
ATOM 738 C C . MET A 1 88 ? -4.537 9.723 2.532 1.00 95.75 88 MET A C 1
ATOM 740 O O . MET A 1 88 ? -3.915 10.121 1.547 1.00 95.75 88 MET A O 1
ATOM 744 N N . LYS A 1 89 ? -3.912 9.184 3.585 1.00 94.75 89 LYS A N 1
ATOM 745 C CA . LYS A 1 89 ? -2.447 9.045 3.656 1.00 94.75 89 LYS A CA 1
ATOM 746 C C . LYS A 1 89 ? -1.880 8.132 2.562 1.00 94.75 89 LYS A C 1
ATOM 748 O O . LYS A 1 89 ? -0.850 8.439 1.963 1.00 94.75 89 LYS A O 1
ATOM 753 N N . ALA A 1 90 ? -2.570 7.039 2.232 1.00 94.38 90 ALA A N 1
ATOM 754 C CA . ALA A 1 90 ? -2.182 6.170 1.122 1.00 94.38 90 ALA A CA 1
ATOM 755 C C . ALA A 1 90 ? -2.346 6.853 -0.249 1.00 94.38 90 ALA A C 1
ATOM 757 O O . ALA A 1 90 ? -1.503 6.657 -1.126 1.00 94.38 90 ALA A O 1
ATOM 758 N N . LYS A 1 91 ? -3.392 7.672 -0.440 1.00 93.62 91 LYS A N 1
ATOM 759 C CA . LYS A 1 91 ? -3.577 8.501 -1.646 1.00 93.62 91 LYS A CA 1
ATOM 760 C C . LYS A 1 91 ? -2.462 9.545 -1.775 1.00 93.62 91 LYS A C 1
ATOM 762 O O . LYS A 1 91 ? -1.953 9.726 -2.875 1.00 93.62 91 LYS A O 1
ATOM 767 N N . GLY A 1 92 ? -2.029 10.133 -0.660 1.00 94.50 92 GLY A N 1
ATOM 768 C CA . GLY A 1 92 ? -0.904 11.070 -0.575 1.00 94.50 92 GLY A CA 1
ATOM 769 C C . GLY A 1 92 ? 0.490 10.444 -0.722 1.00 94.50 92 GLY A C 1
ATOM 770 O O . GLY A 1 92 ? 1.481 11.123 -0.489 1.00 94.50 92 GLY A O 1
ATOM 771 N N . ASN A 1 93 ? 0.602 9.159 -1.089 1.00 93.00 93 ASN A N 1
ATOM 772 C CA . ASN A 1 93 ? 1.884 8.471 -1.321 1.00 93.00 93 ASN A CA 1
ATOM 773 C C . ASN A 1 93 ? 2.854 8.481 -0.114 1.00 93.00 93 ASN A C 1
ATOM 775 O O . ASN A 1 93 ? 4.071 8.331 -0.289 1.00 93.00 93 ASN A O 1
ATOM 779 N N . VAL A 1 94 ? 2.312 8.604 1.104 1.00 94.56 94 VAL A N 1
ATOM 780 C CA . VAL A 1 94 ? 3.069 8.531 2.367 1.00 94.56 94 VAL A CA 1
ATOM 781 C C . VAL A 1 94 ? 3.677 7.138 2.541 1.00 94.56 94 VAL A C 1
ATOM 783 O O . VAL A 1 94 ? 4.818 6.983 2.966 1.00 94.56 94 VAL A O 1
ATOM 786 N N . PHE A 1 95 ? 2.942 6.102 2.135 1.00 94.44 95 PHE A N 1
ATOM 787 C CA . PHE A 1 95 ? 3.373 4.714 2.268 1.00 94.44 95 PHE A CA 1
ATOM 788 C C . PHE A 1 95 ? 3.968 4.182 0.964 1.00 94.44 95 PHE A C 1
ATOM 790 O O . PHE A 1 95 ? 3.287 4.092 -0.059 1.00 94.44 95 PHE A O 1
ATOM 797 N N . LYS A 1 96 ? 5.235 3.755 1.006 1.00 89.56 96 LYS A N 1
ATOM 798 C CA . LYS A 1 96 ? 5.906 3.127 -0.146 1.00 89.56 96 LYS A CA 1
ATOM 799 C C . LYS A 1 96 ? 5.609 1.629 -0.250 1.00 89.56 96 LYS A C 1
ATOM 801 O O . LYS A 1 96 ? 5.430 1.109 -1.355 1.00 89.56 96 LYS A O 1
ATOM 806 N N . ASN A 1 97 ? 5.486 0.953 0.896 1.00 93.38 97 ASN A N 1
ATOM 807 C CA . ASN A 1 97 ? 5.367 -0.502 0.991 1.00 93.38 97 ASN A CA 1
ATOM 808 C C . ASN A 1 97 ? 4.200 -0.898 1.907 1.00 93.38 97 ASN A C 1
ATOM 810 O O . ASN A 1 97 ? 3.851 -0.187 2.848 1.00 93.38 97 ASN A O 1
ATOM 814 N N . LYS A 1 98 ? 3.638 -2.092 1.674 1.00 92.88 98 LYS A N 1
ATOM 815 C CA . LYS A 1 98 ? 2.564 -2.672 2.502 1.00 92.88 98 LYS A CA 1
ATOM 816 C C . LYS A 1 98 ? 2.958 -2.771 3.985 1.00 92.88 98 LYS A C 1
ATOM 818 O O . LYS A 1 98 ? 2.117 -2.556 4.849 1.00 92.88 98 LYS A O 1
ATOM 823 N N . ARG A 1 99 ? 4.223 -3.100 4.262 1.00 94.88 99 ARG A N 1
ATOM 824 C CA . ARG A 1 99 ? 4.766 -3.248 5.619 1.00 94.88 99 ARG A CA 1
ATOM 825 C C . ARG A 1 99 ? 4.681 -1.946 6.417 1.00 94.88 99 ARG A C 1
ATOM 827 O O . ARG A 1 99 ? 4.071 -1.946 7.475 1.00 94.88 99 ARG A O 1
ATOM 834 N N . VAL A 1 100 ? 5.166 -0.846 5.841 1.00 95.44 100 VAL A N 1
ATOM 835 C CA . VAL A 1 100 ? 5.137 0.488 6.470 1.00 95.44 100 VAL A CA 1
ATOM 836 C C . VAL A 1 100 ? 3.703 0.922 6.795 1.00 95.44 100 VAL A C 1
ATOM 838 O O . VAL A 1 100 ? 3.440 1.472 7.860 1.00 95.44 100 VAL A O 1
ATOM 841 N N . LEU A 1 101 ? 2.742 0.619 5.910 1.00 95.06 101 LEU A N 1
ATOM 842 C CA . LEU A 1 101 ? 1.326 0.857 6.199 1.00 95.06 101 LEU A CA 1
ATOM 843 C C . LEU A 1 101 ? 0.852 0.041 7.415 1.00 95.06 101 LEU A C 1
ATOM 845 O O . LEU A 1 101 ? 0.208 0.598 8.299 1.00 95.06 101 LEU A O 1
ATOM 849 N N . MET A 1 102 ? 1.171 -1.254 7.485 1.00 94.31 102 MET A N 1
ATOM 850 C CA . MET A 1 102 ? 0.784 -2.097 8.628 1.00 94.31 102 MET A CA 1
ATOM 851 C C . MET A 1 102 ? 1.399 -1.603 9.941 1.00 94.31 102 MET A C 1
ATOM 853 O O . MET A 1 102 ? 0.679 -1.475 10.925 1.00 94.31 102 MET A O 1
ATOM 857 N N . GLU A 1 103 ? 2.682 -1.249 9.938 1.00 96.00 103 GLU A N 1
ATOM 858 C CA . GLU A 1 103 ? 3.376 -0.692 11.107 1.00 96.00 103 GLU A CA 1
ATOM 859 C C . GLU A 1 103 ? 2.718 0.609 11.588 1.00 96.00 103 GLU A C 1
ATOM 861 O O . GLU A 1 103 ? 2.498 0.788 12.784 1.00 96.00 103 GLU A O 1
ATOM 866 N N . SER A 1 104 ? 2.321 1.492 10.663 1.00 94.75 104 SER A N 1
ATOM 867 C CA . SER A 1 104 ? 1.610 2.729 11.013 1.00 94.75 104 SER A CA 1
ATOM 868 C C . SER A 1 104 ? 0.225 2.478 11.619 1.00 94.75 104 SER A C 1
ATOM 870 O O . SER A 1 104 ? -0.192 3.199 12.523 1.00 94.75 104 SER A O 1
ATOM 872 N N . ILE A 1 105 ? -0.479 1.442 11.149 1.00 95.25 105 ILE A N 1
ATOM 873 C CA . ILE A 1 105 ? -1.791 1.058 11.677 1.00 95.25 105 ILE A CA 1
ATOM 874 C C . ILE A 1 105 ? -1.641 0.494 13.087 1.00 95.25 105 ILE A C 1
ATOM 876 O O . ILE A 1 105 ? -2.428 0.857 13.954 1.00 95.25 105 ILE A O 1
ATOM 880 N N . HIS A 1 106 ? -0.652 -0.373 13.317 1.00 95.06 106 HIS A N 1
ATOM 881 C CA . HIS A 1 106 ? -0.400 -0.940 14.642 1.00 95.06 106 HIS A CA 1
ATOM 882 C C . HIS A 1 106 ? -0.057 0.167 15.639 1.00 95.06 106 HIS A C 1
ATOM 884 O O . HIS A 1 106 ? -0.780 0.328 16.611 1.00 95.06 106 HIS A O 1
ATOM 890 N N . ARG A 1 107 ? 0.900 1.043 15.303 1.00 94.88 107 ARG A N 1
ATOM 891 C CA . ARG A 1 107 ? 1.267 2.192 16.145 1.00 94.88 107 ARG A CA 1
ATOM 892 C C . ARG A 1 107 ? 0.060 3.054 16.527 1.00 94.88 107 ARG A C 1
ATOM 894 O O . ARG A 1 107 ? -0.156 3.329 17.698 1.00 94.88 107 ARG A O 1
ATOM 901 N N . MET A 1 108 ? -0.776 3.427 15.553 1.00 92.25 108 MET A N 1
ATOM 902 C CA . MET A 1 108 ? -1.967 4.240 15.833 1.00 92.25 108 MET A CA 1
ATOM 903 C C . MET A 1 108 ? -3.032 3.509 16.660 1.00 92.25 108 MET A C 1
ATOM 905 O O . MET A 1 108 ? -3.795 4.158 17.375 1.00 92.25 108 MET A O 1
ATOM 909 N N . LYS A 1 109 ? -3.126 2.180 16.553 1.00 92.75 109 LYS A N 1
ATOM 910 C CA . LYS A 1 109 ? -4.012 1.384 17.410 1.00 92.75 109 LYS A CA 1
ATOM 911 C C . LYS A 1 109 ? -3.490 1.329 18.841 1.00 92.75 109 LYS A C 1
ATOM 913 O O . LYS A 1 109 ? -4.288 1.494 19.762 1.00 92.75 109 LYS A O 1
ATOM 918 N N . ASP A 1 110 ? -2.187 1.150 19.015 1.00 93.75 110 ASP A N 1
ATOM 919 C CA . ASP A 1 110 ? -1.546 1.108 20.329 1.00 93.75 110 ASP A CA 1
ATOM 920 C C . ASP 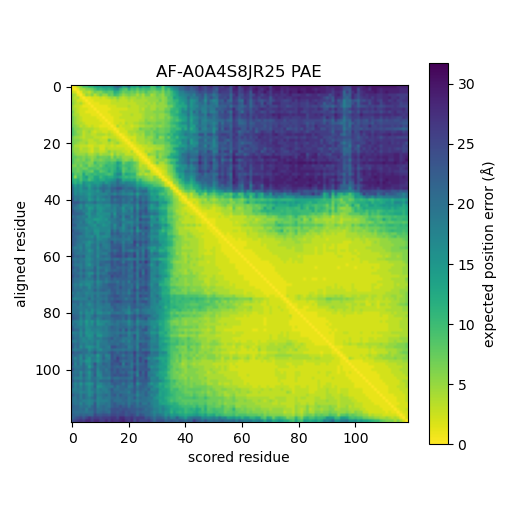A 1 110 ? -1.714 2.458 21.041 1.00 93.75 110 ASP A C 1
ATOM 922 O O . ASP A 1 110 ? -2.161 2.502 22.184 1.00 93.75 110 ASP A O 1
ATOM 926 N N . ASP A 1 111 ? -1.495 3.571 20.334 1.00 92.56 111 ASP A N 1
ATOM 927 C CA . ASP A 1 111 ? -1.696 4.923 20.873 1.00 92.56 111 ASP A CA 1
ATOM 928 C C . ASP A 1 111 ? -3.157 5.181 21.273 1.00 92.56 111 ASP A C 1
ATOM 930 O O . ASP A 1 111 ? -3.426 5.788 22.311 1.00 92.56 111 ASP A O 1
ATOM 934 N N . LYS A 1 112 ? -4.123 4.708 20.470 1.00 90.38 112 LYS A N 1
ATOM 935 C CA . LYS A 1 112 ? -5.556 4.821 20.795 1.00 90.38 112 LYS A CA 1
ATOM 936 C C . LYS A 1 112 ? -5.923 3.987 22.025 1.00 90.38 112 LYS A C 1
ATOM 938 O O . LYS A 1 112 ? -6.779 4.408 22.795 1.00 90.38 112 LYS A O 1
ATOM 943 N N . THR A 1 113 ? -5.289 2.829 22.195 1.00 91.25 113 THR A N 1
ATOM 944 C CA . THR A 1 113 ? -5.515 1.939 23.341 1.00 91.25 113 THR A CA 1
ATOM 945 C C . THR A 1 113 ? -4.973 2.572 24.617 1.00 91.25 113 THR A C 1
ATOM 947 O O . THR A 1 113 ? -5.740 2.749 25.555 1.00 91.25 113 THR A O 1
ATOM 950 N N . LYS A 1 114 ? -3.728 3.063 24.592 1.00 93.19 114 LYS A N 1
ATOM 951 C CA . LYS A 1 114 ? -3.112 3.796 25.709 1.00 93.19 114 LYS A CA 1
ATOM 952 C C . LYS A 1 114 ? -3.958 4.986 26.154 1.00 93.19 114 LYS A C 1
ATOM 954 O O . LYS A 1 114 ? -4.269 5.122 27.326 1.00 93.19 114 LYS A O 1
ATOM 959 N N . ARG A 1 115 ? -4.404 5.832 25.218 1.00 91.50 115 ARG A N 1
ATOM 960 C CA . ARG A 1 115 ? -5.255 6.996 25.542 1.00 91.50 115 ARG A CA 1
ATOM 961 C C . ARG A 1 115 ? -6.568 6.630 26.229 1.00 91.50 115 ARG A C 1
ATOM 963 O O . ARG A 1 115 ? -7.095 7.460 26.948 1.00 91.50 115 ARG A O 1
ATOM 970 N N . ARG A 1 116 ? -7.106 5.437 25.963 1.00 89.62 116 ARG A N 1
ATOM 971 C CA . ARG A 1 116 ? -8.317 4.934 26.620 1.00 89.62 116 ARG A CA 1
ATOM 972 C C . ARG A 1 116 ? -8.024 4.376 28.013 1.00 89.62 116 ARG A C 1
ATOM 974 O O . ARG A 1 116 ? -8.916 4.372 28.834 1.00 89.62 116 ARG A O 1
ATOM 981 N N . GLU A 1 117 ? -6.821 3.863 28.251 1.00 88.69 117 GLU A N 1
ATOM 982 C CA . GLU A 1 117 ? -6.408 3.347 29.564 1.00 88.69 117 GLU A CA 1
ATOM 983 C C . GLU A 1 117 ? -6.075 4.474 30.550 1.00 88.69 117 GLU A C 1
ATOM 985 O O . GLU A 1 117 ? -6.284 4.318 31.745 1.00 88.69 117 GLU A O 1
ATOM 990 N N . PHE A 1 118 ? -5.564 5.604 30.051 1.00 87.50 118 PHE A N 1
ATOM 991 C CA . PHE A 1 118 ? -5.250 6.791 30.857 1.00 87.50 118 PHE A CA 1
ATOM 992 C C . PHE A 1 118 ? -6.419 7.778 31.018 1.00 87.50 118 PHE A C 1
ATOM 994 O O . PHE A 1 118 ? -6.228 8.829 31.628 1.00 87.50 118 PHE A O 1
ATOM 1001 N N . ALA A 1 119 ? -7.578 7.488 30.425 1.00 79.31 119 ALA A N 1
ATOM 1002 C CA . ALA A 1 119 ? -8.786 8.309 30.502 1.00 79.31 119 ALA A CA 1
ATOM 1003 C C . ALA A 1 119 ? -9.835 7.601 31.357 1.00 79.31 119 ALA A C 1
ATOM 1005 O O . ALA A 1 119 ? -10.512 8.308 32.132 1.00 79.31 119 ALA A O 1
#

Foldseek 3Di:
DDDCPVVLVVVCVVVVHDSVPDDDDPVCVVVSVPDPPCPDPVNDDDDPCVVPNPVNLLVVQLVVQLVVLVVCVVVVVDDPVRSVVLNVCSVVVVDPDNVVSVVVSVVVVVVVVVVVVVD

Radius of gyration: 23.41 Å; Cα contacts (8 Å, |Δi|>4): 49; chains: 1; bounding box: 44×44×57 Å

pLDDT: mean 84.5, std 13.09, range [49.12, 96.81]

Mean predicted aligned error: 12.08 Å

Secondary structure (DSSP, 8-state):
----HHHHHHHHHHTTS-GGG----GGGHHHHHS--GGG-GGG--S-HHHHS-HHHHHHHHHHHHHHHHHHHHHTTSS-HHHHHHHHHHHHTT--SSHHHHHHHHHHHHHHHHHHHH--